Protein AF-A0A5E9GXI5-F1 (afdb_monomer_lite)

Radius of gyration: 11.88 Å; chains: 1; bounding box: 35×22×27 Å

Structure (mmCIF, N/CA/C/O backbone):
data_AF-A0A5E9GXI5-F1
#
_entry.id   AF-A0A5E9GXI5-F1
#
loop_
_atom_site.group_PDB
_atom_site.id
_atom_site.type_symbol
_atom_site.label_atom_id
_atom_site.label_alt_id
_atom_site.label_comp_id
_atom_site.label_asym_id
_atom_site.label_entity_id
_atom_site.label_seq_id
_atom_site.pdbx_PDB_ins_code
_atom_site.Cartn_x
_atom_site.Cartn_y
_atom_site.Cartn_z
_atom_site.occupancy
_atom_site.B_iso_or_equiv
_atom_site.auth_seq_id
_atom_site.auth_comp_id
_atom_site.auth_asym_id
_atom_site.auth_atom_id
_atom_site.pdbx_PDB_model_num
ATOM 1 N N . MET A 1 1 ? 9.040 4.645 -18.639 1.00 41.09 1 MET A N 1
ATOM 2 C CA . MET A 1 1 ? 8.493 3.432 -18.005 1.00 41.09 1 MET A CA 1
ATOM 3 C C . MET A 1 1 ? 7.282 3.876 -17.216 1.00 41.09 1 MET A C 1
ATOM 5 O O . MET A 1 1 ? 7.374 4.900 -16.552 1.00 41.09 1 MET A O 1
ATOM 9 N N . ASN A 1 2 ? 6.137 3.223 -17.423 1.00 55.72 2 ASN A N 1
ATOM 10 C CA . ASN A 1 2 ? 4.897 3.544 -16.715 1.00 55.72 2 ASN A CA 1
ATOM 11 C C . ASN A 1 2 ? 4.900 2.761 -15.402 1.00 55.72 2 ASN A C 1
ATOM 13 O O . ASN A 1 2 ? 4.323 1.684 -15.313 1.00 55.72 2 ASN A O 1
ATOM 17 N N . ASN A 1 3 ? 5.612 3.304 -14.424 1.00 67.50 3 ASN A N 1
ATOM 18 C CA . ASN A 1 3 ? 5.761 2.747 -13.082 1.00 67.50 3 ASN A CA 1
ATOM 19 C C . ASN A 1 3 ? 4.393 2.454 -12.431 1.00 67.50 3 ASN A C 1
ATOM 21 O O . ASN A 1 3 ? 4.193 1.409 -11.821 1.00 67.50 3 ASN A O 1
ATOM 25 N N . ASP A 1 4 ? 3.403 3.307 -12.705 1.00 73.12 4 ASP A N 1
ATOM 26 C CA . ASP A 1 4 ? 2.008 3.141 -12.286 1.00 73.12 4 ASP A CA 1
ATOM 27 C C . ASP A 1 4 ? 1.397 1.798 -12.723 1.00 73.12 4 ASP A C 1
ATOM 29 O O . ASP A 1 4 ? 0.649 1.190 -11.966 1.00 73.12 4 ASP A O 1
ATOM 33 N N . ALA A 1 5 ? 1.722 1.304 -13.923 1.00 79.25 5 ALA A N 1
ATOM 34 C CA . ALA A 1 5 ? 1.166 0.046 -14.422 1.00 79.25 5 ALA A CA 1
ATOM 35 C C . ALA A 1 5 ? 1.770 -1.177 -13.716 1.00 79.25 5 ALA A C 1
ATOM 37 O O . ALA A 1 5 ? 1.066 -2.157 -13.489 1.00 79.25 5 ALA A O 1
ATOM 38 N N . GLU A 1 6 ? 3.055 -1.121 -13.357 1.00 81.94 6 GLU A N 1
ATOM 39 C CA . GLU A 1 6 ? 3.716 -2.194 -12.605 1.00 81.94 6 GLU A CA 1
ATOM 40 C C . GLU A 1 6 ? 3.219 -2.239 -11.156 1.00 81.94 6 GLU A C 1
ATOM 42 O O . GLU A 1 6 ? 2.948 -3.323 -10.641 1.00 81.94 6 GLU A O 1
ATOM 47 N N . LEU A 1 7 ? 3.010 -1.077 -10.526 1.00 83.69 7 LEU A N 1
ATOM 48 C CA . LEU A 1 7 ? 2.418 -0.987 -9.189 1.00 83.69 7 LEU A CA 1
ATOM 49 C C . LEU A 1 7 ? 0.979 -1.518 -9.170 1.00 83.69 7 LEU A C 1
ATOM 51 O O . LEU A 1 7 ? 0.654 -2.339 -8.322 1.00 83.69 7 LEU A O 1
ATOM 55 N N . ILE A 1 8 ? 0.135 -1.138 -10.134 1.00 84.69 8 ILE A N 1
ATOM 56 C CA . ILE A 1 8 ? -1.241 -1.661 -10.230 1.00 84.69 8 ILE A CA 1
ATOM 57 C C . ILE A 1 8 ? -1.246 -3.179 -10.473 1.00 84.69 8 ILE A C 1
ATOM 59 O O . ILE A 1 8 ? -2.016 -3.907 -9.845 1.00 84.69 8 ILE A O 1
ATOM 63 N N . ALA A 1 9 ? -0.369 -3.679 -11.352 1.00 85.19 9 ALA A N 1
ATOM 64 C CA . ALA A 1 9 ? -0.250 -5.114 -11.608 1.00 85.19 9 ALA A CA 1
ATOM 65 C C . ALA A 1 9 ? 0.212 -5.886 -10.363 1.00 85.19 9 ALA A C 1
ATOM 67 O O . ALA A 1 9 ? -0.286 -6.978 -10.102 1.00 85.19 9 ALA A O 1
ATOM 68 N N . THR A 1 10 ? 1.132 -5.307 -9.589 1.00 86.62 10 THR A N 1
ATOM 69 C CA . THR A 1 10 ? 1.598 -5.878 -8.320 1.00 86.62 10 THR A CA 1
ATOM 70 C C . THR A 1 10 ? 0.466 -5.904 -7.297 1.00 86.62 10 THR A C 1
ATOM 72 O O . THR A 1 10 ? 0.248 -6.931 -6.665 1.00 86.62 10 THR A O 1
ATOM 75 N N . LEU A 1 11 ? -0.322 -4.827 -7.202 1.00 86.94 11 LEU A N 1
ATOM 76 C CA . LEU A 1 11 ? -1.447 -4.717 -6.271 1.00 86.94 11 LEU A CA 1
ATOM 77 C C . LEU A 1 11 ? -2.499 -5.791 -6.557 1.00 86.94 11 LEU A C 1
ATOM 79 O O . LEU A 1 11 ? -2.961 -6.470 -5.649 1.00 86.94 11 LEU A O 1
ATOM 83 N N . S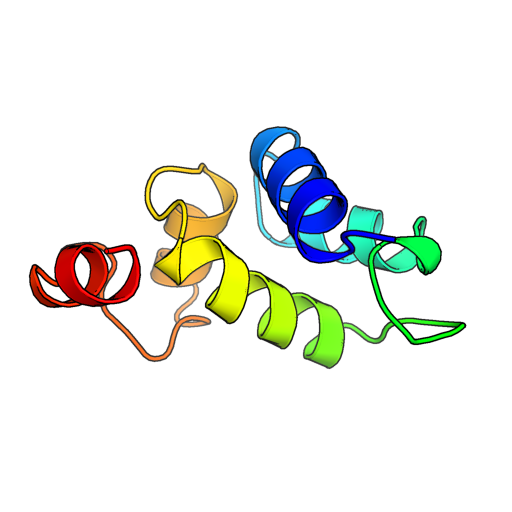ER A 1 12 ? -2.810 -5.993 -7.839 1.00 86.56 12 SER A N 1
ATOM 84 C CA . SER A 1 12 ? -3.762 -7.011 -8.302 1.00 86.56 12 SER A CA 1
ATOM 85 C C . SER A 1 12 ? -3.300 -8.451 -8.045 1.00 86.56 12 SER A C 1
ATOM 87 O O . SER A 1 12 ? -4.108 -9.374 -8.128 1.00 86.56 12 SER A O 1
ATOM 89 N N . ALA A 1 13 ? -2.003 -8.665 -7.806 1.00 89.44 13 ALA A N 1
ATOM 90 C CA . ALA A 1 13 ? -1.408 -9.980 -7.582 1.00 89.44 13 ALA A CA 1
ATOM 91 C C . ALA A 1 13 ? -1.206 -10.314 -6.093 1.00 89.44 13 ALA A C 1
ATOM 93 O O . ALA A 1 13 ? -0.799 -11.434 -5.781 1.00 89.44 13 ALA A O 1
ATOM 94 N N . CYS A 1 14 ? -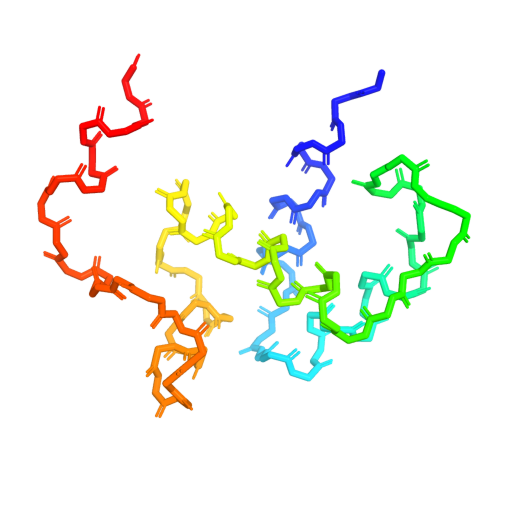1.454 -9.361 -5.193 1.00 92.50 14 CYS A N 1
ATOM 95 C CA . CYS A 1 14 ? -1.288 -9.524 -3.754 1.00 92.50 14 CYS A CA 1
ATOM 96 C C . CYS A 1 14 ? -2.644 -9.713 -3.058 1.00 92.50 14 CYS A C 1
ATOM 98 O O . CYS A 1 14 ? -3.650 -9.130 -3.459 1.00 92.50 14 CYS A O 1
ATOM 100 N N . ASP A 1 15 ? -2.647 -10.513 -1.990 1.00 94.25 15 ASP A N 1
ATOM 101 C CA . ASP A 1 15 ? -3.853 -10.824 -1.210 1.00 94.25 15 ASP A CA 1
ATOM 102 C C . ASP A 1 15 ? -3.999 -9.941 0.046 1.00 94.25 15 ASP A C 1
ATOM 104 O O . ASP A 1 15 ? -5.094 -9.834 0.592 1.00 94.25 15 ASP A O 1
ATOM 108 N N . ASP A 1 16 ? -2.911 -9.311 0.505 1.00 94.69 16 ASP A N 1
ATOM 109 C CA . ASP A 1 16 ? -2.852 -8.511 1.733 1.00 94.69 16 ASP A CA 1
ATOM 110 C C . ASP A 1 16 ? -1.723 -7.455 1.699 1.00 94.69 16 ASP A C 1
ATOM 112 O O . ASP A 1 16 ? -0.902 -7.397 0.770 1.00 94.69 16 ASP A O 1
ATOM 116 N N . VAL A 1 17 ? -1.684 -6.595 2.724 1.00 94.31 17 VAL A N 1
ATOM 117 C CA . VAL A 1 17 ? -0.681 -5.525 2.856 1.00 94.31 17 VAL A CA 1
ATOM 118 C C . VAL A 1 17 ? 0.739 -6.073 3.023 1.00 94.31 17 VAL A C 1
ATOM 120 O O . VAL A 1 17 ? 1.691 -5.477 2.512 1.00 94.31 17 VAL A O 1
ATOM 123 N N . GLU A 1 18 ? 0.921 -7.198 3.717 1.00 94.62 18 GLU A N 1
ATOM 124 C CA . GLU A 1 18 ? 2.253 -7.775 3.940 1.00 94.62 18 GLU A CA 1
ATOM 125 C C . GLU A 1 18 ? 2.875 -8.255 2.620 1.00 94.62 18 GLU A C 1
ATOM 127 O O . GLU A 1 18 ? 4.026 -7.918 2.314 1.00 94.62 18 GLU A O 1
ATOM 132 N N . GLY A 1 19 ? 2.096 -8.971 1.807 1.00 93.31 19 GLY A N 1
ATOM 133 C CA . GLY A 1 19 ? 2.474 -9.424 0.475 1.00 93.31 19 GLY A CA 1
ATOM 134 C C . GLY A 1 19 ? 2.779 -8.261 -0.464 1.00 93.31 19 GLY A C 1
ATOM 135 O O . GLY A 1 19 ? 3.793 -8.293 -1.164 1.00 93.31 19 GLY A O 1
ATOM 136 N N . TRP A 1 20 ? 1.973 -7.198 -0.415 1.00 92.94 20 TRP A N 1
ATOM 137 C CA . TRP A 1 20 ? 2.230 -5.966 -1.162 1.00 92.94 20 TRP A CA 1
ATOM 138 C C . TRP A 1 20 ? 3.572 -5.324 -0.787 1.00 92.94 20 TRP A C 1
ATOM 140 O O . TRP A 1 20 ? 4.410 -5.064 -1.654 1.00 92.94 20 TRP A O 1
ATOM 150 N N . VAL A 1 21 ? 3.819 -5.102 0.508 1.00 92.69 21 VAL A N 1
ATOM 151 C CA . VAL A 1 21 ? 5.062 -4.479 0.988 1.00 92.69 21 VAL A CA 1
ATOM 152 C C . VAL A 1 21 ? 6.279 -5.321 0.603 1.00 92.69 21 VAL A C 1
ATOM 154 O O . VAL A 1 21 ? 7.310 -4.767 0.214 1.00 92.69 21 VAL A O 1
ATOM 157 N N . ALA A 1 22 ? 6.181 -6.649 0.701 1.00 92.50 22 ALA A N 1
ATOM 158 C CA . ALA A 1 22 ? 7.246 -7.551 0.280 1.00 92.50 22 ALA A CA 1
ATOM 159 C C . ALA A 1 22 ? 7.511 -7.454 -1.232 1.00 92.50 22 ALA A C 1
ATOM 161 O O . ALA A 1 22 ? 8.667 -7.325 -1.635 1.00 92.50 22 ALA A O 1
ATOM 162 N N . ALA A 1 23 ? 6.460 -7.446 -2.056 1.00 89.94 23 ALA A N 1
ATOM 163 C CA . ALA A 1 23 ? 6.576 -7.369 -3.509 1.00 89.94 23 ALA A CA 1
ATOM 164 C C . ALA A 1 23 ? 7.186 -6.040 -3.983 1.00 89.94 23 ALA A C 1
ATOM 166 O O . ALA A 1 23 ? 8.096 -6.044 -4.811 1.00 89.94 23 ALA A O 1
ATOM 167 N N . VAL A 1 24 ? 6.765 -4.904 -3.416 1.00 88.75 24 VAL A N 1
ATOM 168 C CA . VAL A 1 24 ? 7.338 -3.584 -3.748 1.00 88.75 24 VAL A CA 1
ATOM 169 C C . VAL A 1 24 ? 8.830 -3.527 -3.408 1.00 88.75 24 VAL A C 1
ATOM 171 O O . VAL A 1 24 ? 9.623 -2.967 -4.163 1.00 88.75 24 VAL A O 1
ATOM 174 N N . LYS A 1 25 ? 9.241 -4.139 -2.293 1.00 87.50 25 LYS A N 1
ATOM 175 C CA . LYS A 1 25 ? 10.652 -4.199 -1.888 1.00 87.50 25 LYS A CA 1
ATOM 176 C C . LYS A 1 25 ? 11.499 -5.108 -2.775 1.00 87.50 25 LYS A C 1
ATOM 178 O O . LYS A 1 25 ? 12.659 -4.782 -3.012 1.00 87.50 25 LYS A O 1
ATOM 183 N N . ASP A 1 26 ? 10.940 -6.222 -3.246 1.00 85.81 26 ASP A N 1
ATOM 184 C CA . ASP A 1 26 ? 11.624 -7.152 -4.158 1.00 85.81 26 ASP A CA 1
ATOM 185 C C . ASP A 1 26 ? 11.721 -6.589 -5.589 1.00 85.81 26 ASP A C 1
ATOM 187 O O . ASP A 1 26 ? 12.657 -6.890 -6.334 1.00 85.81 26 ASP A O 1
ATOM 191 N N . HIS A 1 27 ? 10.798 -5.692 -5.952 1.00 76.75 27 HIS A N 1
ATOM 192 C CA . HIS A 1 27 ? 10.715 -5.063 -7.267 1.00 76.75 27 HIS A CA 1
ATOM 193 C C . HIS A 1 27 ? 10.871 -3.530 -7.212 1.00 76.75 27 HIS A C 1
ATOM 195 O O . HIS A 1 27 ? 9.953 -2.798 -7.594 1.00 76.75 27 HIS A O 1
ATOM 201 N N . PRO A 1 28 ? 12.059 -2.996 -6.856 1.00 64.00 28 PRO A N 1
ATOM 202 C CA . PRO A 1 28 ? 12.291 -1.550 -6.793 1.00 64.00 28 PRO A CA 1
ATOM 203 C C . PRO A 1 28 ? 12.145 -0.829 -8.147 1.00 64.00 28 PRO A C 1
ATOM 205 O O . PRO A 1 28 ? 11.978 0.385 -8.206 1.00 64.00 28 PRO A O 1
ATOM 208 N N . GLY A 1 29 ? 12.143 -1.575 -9.257 1.00 64.25 29 GLY A N 1
ATOM 209 C CA . GLY A 1 29 ? 11.876 -1.043 -10.596 1.00 64.25 29 GLY A CA 1
ATOM 210 C C . GLY A 1 29 ? 10.444 -0.542 -10.818 1.00 64.25 29 GLY A C 1
ATOM 211 O O . GLY A 1 29 ? 10.247 0.257 -11.731 1.00 64.25 29 GLY A O 1
ATOM 212 N N . ALA A 1 30 ? 9.490 -0.926 -9.959 1.00 64.88 30 ALA A N 1
ATOM 213 C CA . ALA A 1 30 ? 8.096 -0.483 -10.031 1.00 64.88 30 ALA A CA 1
ATOM 214 C C . ALA A 1 30 ? 7.920 1.024 -9.740 1.00 64.88 30 ALA A C 1
ATOM 216 O O . ALA A 1 30 ? 6.818 1.556 -9.847 1.00 64.88 30 ALA A O 1
ATOM 217 N N . GLY A 1 31 ? 8.999 1.753 -9.429 1.00 62.00 31 GLY A N 1
ATOM 218 C CA . GLY A 1 31 ? 8.996 3.211 -9.368 1.00 62.00 31 GLY A CA 1
ATOM 219 C C . GLY A 1 31 ? 10.355 3.856 -9.683 1.00 62.00 31 GLY A C 1
ATOM 220 O O . GLY A 1 31 ? 11.027 3.490 -10.644 1.00 62.00 31 GLY A O 1
ATOM 221 N N . SER A 1 32 ? 10.708 4.935 -8.978 1.00 65.31 32 SER A N 1
ATOM 222 C CA . SER A 1 32 ? 11.913 5.745 -9.230 1.00 65.31 32 SER A CA 1
ATOM 223 C C . SER A 1 32 ? 13.070 5.505 -8.253 1.00 65.31 32 SER A C 1
ATOM 225 O O . SER A 1 32 ? 14.119 6.139 -8.408 1.00 65.31 32 SER A O 1
ATOM 227 N N . LEU A 1 33 ? 12.898 4.642 -7.246 1.00 61.91 33 LEU A N 1
ATOM 228 C CA . LEU A 1 33 ? 13.914 4.393 -6.220 1.00 61.91 33 LEU A CA 1
ATOM 229 C C . LEU A 1 33 ? 14.665 3.085 -6.479 1.00 61.91 33 LEU A C 1
ATOM 231 O O . LEU A 1 33 ? 14.174 2.175 -7.131 1.00 61.91 33 LEU A O 1
ATOM 235 N N . ILE A 1 34 ? 15.892 3.010 -5.964 1.00 71.31 34 ILE A N 1
ATOM 236 C CA . ILE A 1 34 ? 16.732 1.802 -6.039 1.00 71.31 34 ILE A CA 1
ATOM 237 C C . ILE A 1 34 ? 16.324 0.789 -4.958 1.00 71.31 34 ILE A C 1
ATOM 239 O O . ILE A 1 34 ? 16.496 -0.410 -5.144 1.00 71.31 34 ILE A O 1
ATOM 243 N N . GLU A 1 35 ? 15.763 1.275 -3.852 1.00 79.88 35 GLU A N 1
ATOM 244 C CA . GLU A 1 35 ? 15.238 0.484 -2.742 1.00 79.88 35 GLU A CA 1
ATOM 245 C C . GLU A 1 35 ? 13.979 1.168 -2.207 1.00 79.88 35 GLU A C 1
ATOM 247 O O . GLU A 1 35 ? 13.906 2.400 -2.190 1.00 79.88 35 GLU A O 1
ATOM 252 N N . TYR A 1 36 ? 13.019 0.369 -1.746 1.00 83.00 36 TYR A N 1
ATOM 253 C CA . TYR A 1 36 ? 11.796 0.856 -1.119 1.00 83.00 36 TYR A CA 1
ATOM 254 C C . TYR A 1 36 ? 11.739 0.504 0.359 1.00 83.00 36 TYR A C 1
ATOM 256 O O . TYR A 1 36 ? 12.087 -0.597 0.788 1.00 83.00 36 TYR A O 1
ATOM 264 N N . THR A 1 37 ? 11.265 1.452 1.156 1.00 89.56 37 THR A N 1
ATOM 265 C CA . THR A 1 37 ? 10.927 1.226 2.558 1.00 89.56 37 THR A CA 1
ATOM 266 C C . THR A 1 37 ? 9.485 0.730 2.694 1.00 89.56 37 THR A C 1
ATOM 268 O O . THR A 1 37 ? 8.723 0.679 1.730 1.00 89.56 37 THR A O 1
ATOM 271 N N . THR A 1 38 ? 9.092 0.334 3.908 1.00 91.19 38 THR A N 1
ATOM 272 C CA . THR A 1 38 ? 7.677 0.043 4.195 1.00 91.19 38 THR A CA 1
ATOM 273 C C . THR A 1 38 ? 6.806 1.283 3.989 1.00 91.19 38 THR A C 1
ATOM 275 O O . THR A 1 38 ? 5.714 1.170 3.443 1.00 91.19 38 THR A O 1
ATOM 278 N N . ASP A 1 39 ? 7.301 2.461 4.374 1.00 89.75 39 ASP A N 1
ATOM 279 C CA . ASP A 1 39 ? 6.550 3.712 4.248 1.00 89.75 39 ASP A CA 1
ATOM 280 C C . ASP A 1 39 ? 6.331 4.082 2.777 1.00 89.75 39 ASP A C 1
ATOM 282 O O . ASP A 1 39 ? 5.235 4.499 2.407 1.00 89.75 39 ASP A O 1
ATOM 286 N N . ASP A 1 40 ? 7.328 3.848 1.917 1.00 88.56 40 ASP A N 1
ATOM 287 C CA . ASP A 1 40 ? 7.168 4.032 0.470 1.00 88.56 40 ASP A CA 1
ATOM 288 C C . ASP A 1 40 ? 6.112 3.076 -0.098 1.00 88.56 40 ASP A C 1
ATOM 290 O O . ASP A 1 40 ? 5.258 3.487 -0.883 1.00 88.56 40 ASP A O 1
ATOM 294 N N . ALA A 1 41 ? 6.127 1.807 0.324 1.00 90.31 41 ALA A N 1
ATOM 295 C CA . ALA A 1 41 ? 5.126 0.834 -0.099 1.00 90.31 41 ALA A CA 1
ATOM 296 C C . ALA A 1 41 ? 3.712 1.244 0.344 1.00 90.31 41 ALA A C 1
ATOM 298 O O . ALA A 1 41 ? 2.782 1.145 -0.453 1.00 90.31 41 ALA A O 1
ATOM 299 N N . HIS A 1 42 ? 3.538 1.762 1.563 1.00 91.31 42 HIS A N 1
ATOM 300 C CA . HIS A 1 42 ? 2.250 2.301 2.011 1.00 91.31 42 HIS A CA 1
ATOM 301 C C . HIS A 1 42 ? 1.829 3.546 1.221 1.00 91.31 42 HIS A C 1
ATOM 303 O O . HIS A 1 42 ? 0.658 3.687 0.872 1.00 91.31 42 HIS A O 1
ATOM 309 N N . TYR A 1 43 ? 2.771 4.430 0.889 1.00 88.31 43 TYR A N 1
ATOM 310 C CA . TYR A 1 43 ? 2.489 5.593 0.053 1.00 88.31 43 TYR A CA 1
ATOM 311 C C . TYR A 1 43 ? 1.983 5.183 -1.338 1.00 88.31 43 TYR A C 1
ATOM 313 O O . TYR A 1 43 ? 0.950 5.681 -1.791 1.00 88.31 43 TYR A O 1
ATOM 321 N N . PHE A 1 44 ? 2.661 4.242 -2.003 1.00 88.31 44 PHE A N 1
ATOM 322 C CA . PHE A 1 44 ? 2.198 3.735 -3.297 1.00 88.31 44 PHE A CA 1
ATOM 323 C C . PHE A 1 44 ? 0.872 3.006 -3.185 1.00 88.31 44 PHE A C 1
ATOM 325 O O . PHE A 1 44 ? 0.038 3.198 -4.060 1.00 88.31 44 PHE A O 1
ATOM 332 N N . MET A 1 45 ? 0.659 2.250 -2.106 1.00 91.12 45 MET A N 1
ATOM 333 C CA . MET A 1 45 ? -0.609 1.578 -1.837 1.00 91.12 45 MET A CA 1
ATOM 334 C C . MET A 1 45 ? -1.767 2.571 -1.851 1.00 91.12 45 MET A C 1
ATOM 336 O O . MET A 1 45 ? -2.730 2.350 -2.574 1.00 91.12 45 MET A O 1
ATOM 340 N N . GLY A 1 46 ? -1.647 3.696 -1.137 1.00 88.56 46 GLY A N 1
ATOM 341 C CA . GLY A 1 46 ? -2.661 4.752 -1.151 1.00 88.56 46 GLY A CA 1
ATOM 342 C C . GLY A 1 46 ? -2.936 5.269 -2.566 1.00 88.56 46 GLY A C 1
ATOM 343 O O . GLY A 1 46 ? -4.087 5.322 -2.990 1.00 88.56 46 GLY A O 1
ATOM 344 N N . LEU A 1 47 ? -1.883 5.562 -3.337 1.00 87.12 47 LEU A N 1
ATOM 345 C CA . LEU A 1 47 ? -2.011 6.019 -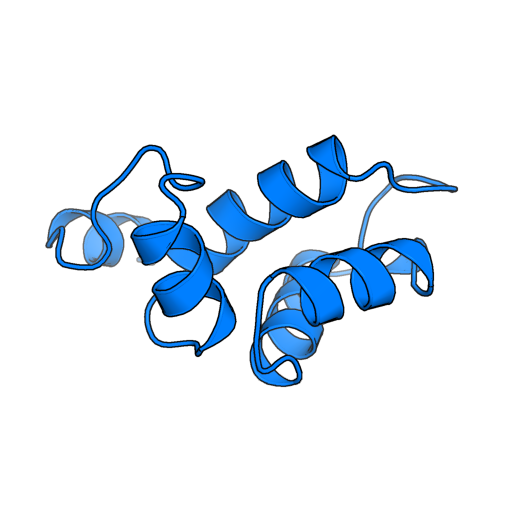4.728 1.00 87.12 47 LEU A CA 1
ATOM 346 C C . LEU A 1 47 ? -2.630 4.981 -5.671 1.00 87.12 47 LEU A C 1
ATOM 348 O O . LEU A 1 47 ? -3.304 5.349 -6.631 1.00 87.12 47 LEU A O 1
ATOM 352 N N . THR A 1 48 ? -2.364 3.696 -5.464 1.00 87.62 48 THR A N 1
ATOM 353 C CA . THR A 1 48 ? -2.952 2.641 -6.289 1.00 87.62 48 THR A CA 1
ATOM 354 C C . THR A 1 48 ? -4.365 2.288 -5.844 1.00 87.62 48 THR A C 1
ATOM 356 O O . THR A 1 48 ? -5.197 2.018 -6.701 1.00 87.62 48 THR A O 1
ATOM 359 N N . CYS A 1 49 ? -4.680 2.378 -4.552 1.00 90.31 49 CYS A N 1
ATOM 360 C CA . CYS A 1 49 ? -6.020 2.133 -4.021 1.00 90.31 49 CYS A CA 1
ATOM 361 C C . CYS A 1 49 ? -7.019 3.232 -4.384 1.00 90.31 49 CYS A C 1
ATOM 363 O O . CYS A 1 49 ? -8.207 2.951 -4.477 1.00 90.31 49 CYS A O 1
ATOM 365 N N . THR A 1 50 ? -6.577 4.465 -4.658 1.00 87.75 50 THR A N 1
ATOM 366 C CA . THR A 1 50 ? -7.477 5.460 -5.268 1.00 87.75 50 THR A CA 1
ATOM 367 C C . THR A 1 50 ? -7.859 5.083 -6.699 1.00 87.75 50 THR A C 1
ATOM 369 O O . THR A 1 50 ? -8.944 5.442 -7.145 1.00 87.75 50 THR A O 1
ATOM 372 N N . ARG A 1 51 ? -6.998 4.341 -7.410 1.00 84.31 51 ARG A N 1
ATOM 373 C CA . ARG A 1 51 ? -7.196 3.925 -8.807 1.00 84.31 51 ARG A CA 1
ATOM 374 C C . ARG A 1 51 ? -7.935 2.601 -8.958 1.00 84.31 51 ARG A C 1
ATOM 376 O O . ARG A 1 51 ? -8.744 2.468 -9.870 1.00 84.31 51 ARG A O 1
ATOM 383 N N . ASP A 1 52 ? -7.656 1.643 -8.081 1.00 84.75 52 ASP A N 1
ATOM 384 C CA . ASP A 1 52 ? -8.310 0.335 -8.038 1.00 84.75 52 ASP A CA 1
ATOM 385 C C . ASP A 1 52 ? -8.659 -0.048 -6.583 1.00 84.75 52 ASP A C 1
ATOM 387 O O . ASP A 1 52 ? -7.937 -0.814 -5.936 1.00 84.75 52 ASP A O 1
ATOM 391 N N . PRO A 1 53 ? -9.744 0.526 -6.025 1.00 86.88 53 PRO A N 1
ATOM 392 C CA . PRO A 1 53 ? -10.090 0.388 -4.606 1.00 86.88 53 PRO A CA 1
ATOM 393 C C . PRO A 1 53 ? -10.598 -1.005 -4.215 1.00 86.88 53 PRO A C 1
ATOM 395 O O . PRO A 1 53 ? -10.720 -1.290 -3.028 1.00 86.88 53 PRO A O 1
ATOM 398 N N . HIS A 1 54 ? -10.907 -1.873 -5.182 1.00 85.38 54 HIS A N 1
ATOM 399 C CA . HIS A 1 54 ? -11.570 -3.163 -4.948 1.00 85.38 54 HIS A CA 1
ATOM 400 C C . HIS A 1 54 ? -10.602 -4.349 -4.857 1.00 85.38 54 HIS A C 1
ATOM 402 O O . HIS A 1 54 ? -11.020 -5.505 -4.950 1.00 85.38 54 HIS A O 1
ATOM 408 N N . THR A 1 55 ? -9.302 -4.087 -4.717 1.00 90.69 55 THR A N 1
ATOM 409 C CA . THR A 1 55 ? -8.321 -5.157 -4.525 1.00 90.69 55 THR A CA 1
ATOM 410 C C . THR A 1 55 ? -8.289 -5.625 -3.065 1.00 90.69 55 THR A C 1
ATOM 412 O O . THR A 1 55 ? -8.503 -4.811 -2.160 1.00 90.69 55 THR A O 1
ATOM 415 N N . PRO A 1 56 ? -7.959 -6.906 -2.802 1.00 93.94 56 PRO A N 1
ATOM 416 C CA . PRO A 1 56 ? -7.828 -7.427 -1.438 1.00 93.94 56 PRO A CA 1
ATOM 417 C C . PRO A 1 56 ? -6.857 -6.617 -0.568 1.00 93.94 56 PRO A C 1
ATOM 419 O O . PRO A 1 56 ? -7.135 -6.363 0.600 1.00 93.94 56 PRO A O 1
ATOM 422 N N . VAL A 1 57 ? -5.758 -6.130 -1.159 1.00 94.31 57 VAL A N 1
ATOM 423 C CA . VAL A 1 57 ? -4.780 -5.267 -0.478 1.00 94.31 57 VAL A CA 1
ATOM 424 C C . VAL A 1 57 ? -5.420 -3.976 0.027 1.00 94.31 57 VAL A C 1
ATOM 426 O O . VAL A 1 57 ? -5.145 -3.559 1.148 1.00 94.31 57 VAL A O 1
ATOM 429 N N . CYS A 1 58 ? -6.269 -3.331 -0.779 1.00 93.81 58 CYS A N 1
ATOM 430 C CA . CYS A 1 58 ? -6.921 -2.083 -0.386 1.00 93.81 58 CYS A CA 1
ATOM 431 C C . CYS A 1 58 ? -7.927 -2.305 0.742 1.00 93.81 58 CYS A C 1
ATOM 433 O O . CYS A 1 58 ? -7.956 -1.521 1.691 1.00 93.81 58 CYS A O 1
ATOM 435 N N . GLU A 1 59 ? -8.706 -3.386 0.678 1.00 93.31 59 GLU A N 1
ATOM 436 C CA . GLU A 1 59 ? -9.639 -3.768 1.743 1.00 93.31 59 GLU A CA 1
ATOM 437 C C . GLU A 1 59 ? -8.904 -4.075 3.059 1.00 93.31 59 GLU A C 1
ATOM 439 O O . GLU A 1 59 ? -9.298 -3.585 4.122 1.00 93.31 59 GLU A O 1
ATOM 444 N N . ASP A 1 60 ? -7.798 -4.822 2.993 1.00 95.12 60 ASP A N 1
ATOM 445 C CA . ASP A 1 60 ? -6.946 -5.116 4.149 1.00 95.12 60 ASP A CA 1
ATOM 446 C C . ASP A 1 60 ? -6.333 -3.829 4.727 1.00 95.12 60 ASP A C 1
ATOM 448 O O . ASP A 1 60 ? -6.464 -3.552 5.923 1.00 95.12 60 ASP A O 1
ATOM 452 N N . ALA A 1 61 ? -5.778 -2.966 3.870 1.00 93.88 61 ALA A N 1
ATOM 453 C CA . ALA A 1 61 ? -5.219 -1.672 4.254 1.00 93.88 61 ALA A CA 1
ATOM 454 C C . ALA A 1 61 ? -6.246 -0.758 4.935 1.00 93.88 61 ALA A C 1
ATOM 456 O O . ALA A 1 61 ? -5.926 -0.110 5.937 1.00 93.88 61 ALA A O 1
ATOM 457 N N . ALA A 1 62 ? -7.480 -0.723 4.427 1.00 93.31 62 ALA A N 1
ATOM 458 C CA . ALA A 1 62 ? -8.579 0.011 5.045 1.00 93.31 62 ALA A CA 1
ATOM 459 C C . ALA A 1 62 ? -8.905 -0.548 6.438 1.00 93.31 62 ALA A C 1
ATOM 461 O O . ALA A 1 62 ? -9.041 0.215 7.396 1.00 93.31 62 ALA A O 1
ATOM 462 N N . SER A 1 63 ? -8.961 -1.877 6.581 1.00 93.75 63 SER A N 1
ATOM 463 C CA . SER A 1 63 ? -9.229 -2.537 7.867 1.00 93.75 63 SER A CA 1
ATOM 464 C C . SER A 1 63 ? -8.145 -2.266 8.922 1.00 93.75 63 SER A C 1
ATOM 466 O O . SER A 1 63 ? -8.439 -2.189 10.119 1.00 93.75 63 SER A O 1
ATOM 468 N N . LEU A 1 64 ? -6.905 -2.058 8.470 1.00 93.00 64 LEU A N 1
ATOM 469 C CA . LEU A 1 64 ? -5.744 -1.723 9.294 1.00 93.00 64 LEU A CA 1
ATOM 470 C C . LEU A 1 64 ? -5.608 -0.214 9.568 1.00 93.00 64 LEU A C 1
ATOM 472 O O . LEU A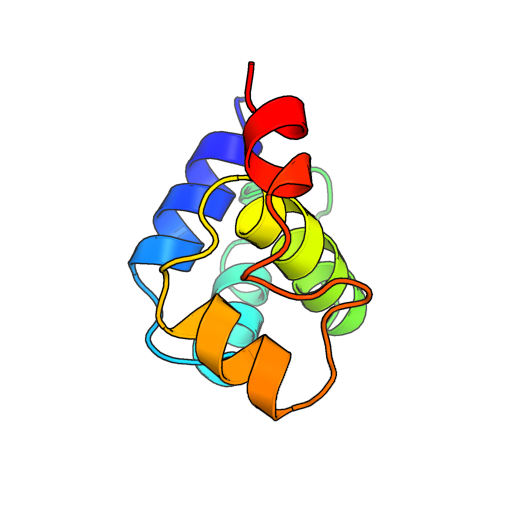 1 64 ? -4.744 0.183 10.353 1.00 93.00 64 LEU A O 1
ATOM 476 N N . GLY A 1 65 ? -6.444 0.633 8.956 1.00 92.50 65 GLY A N 1
ATOM 477 C CA . GLY A 1 65 ? -6.380 2.091 9.097 1.00 92.50 65 GLY A CA 1
ATOM 478 C C . GLY A 1 65 ? -5.162 2.724 8.417 1.00 92.50 65 GLY A C 1
ATOM 479 O O . GLY A 1 65 ? -4.658 3.741 8.891 1.00 92.50 65 GLY A O 1
ATOM 480 N N . LEU A 1 66 ? -4.660 2.105 7.343 1.00 91.94 66 LEU A N 1
ATOM 481 C CA . LEU A 1 66 ? -3.496 2.575 6.582 1.00 91.94 66 LEU A CA 1
ATOM 482 C C . LEU A 1 66 ? -3.859 3.538 5.443 1.00 91.94 66 LEU A C 1
ATOM 484 O O . LEU A 1 66 ? -2.964 4.153 4.867 1.00 91.94 66 LEU A O 1
ATOM 488 N N . LEU A 1 67 ? -5.148 3.673 5.122 1.00 89.94 67 LEU A N 1
ATOM 489 C CA . LEU A 1 67 ? -5.651 4.622 4.130 1.00 89.94 67 LEU A CA 1
ATOM 490 C C . LEU A 1 67 ? -6.145 5.897 4.821 1.00 89.94 67 LEU A C 1
ATOM 492 O O . LEU A 1 67 ? -6.775 5.843 5.877 1.00 89.94 67 LEU A O 1
ATOM 496 N N . ASP A 1 68 ? -5.875 7.050 4.213 1.00 87.38 68 ASP A N 1
ATOM 497 C CA . ASP A 1 68 ? -6.366 8.361 4.652 1.00 87.38 68 ASP A CA 1
ATOM 498 C C . ASP A 1 68 ? -7.743 8.718 4.056 1.00 87.38 68 ASP A C 1
ATOM 500 O O . ASP A 1 68 ? -8.246 9.827 4.259 1.00 87.38 68 ASP A O 1
ATOM 504 N N . PHE A 1 69 ? -8.365 7.768 3.354 1.00 86.50 69 PHE A N 1
ATOM 505 C CA . PHE A 1 69 ? -9.677 7.870 2.726 1.00 86.50 69 PHE A CA 1
ATOM 506 C C . PHE A 1 69 ? -10.500 6.589 2.917 1.00 86.50 69 PHE A C 1
ATOM 508 O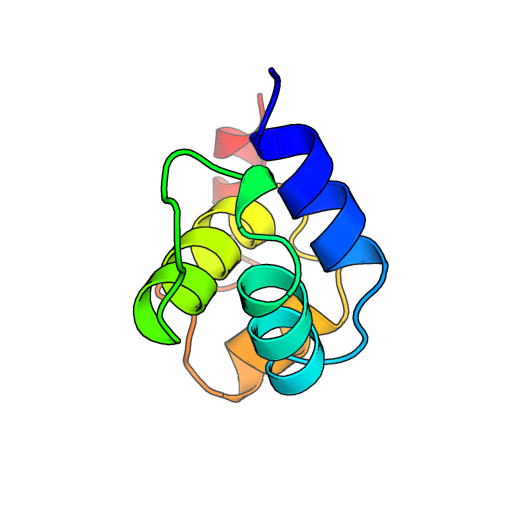 O . PHE A 1 69 ? -9.956 5.509 3.150 1.00 86.50 69 PHE A O 1
ATOM 515 N N . ASP A 1 70 ? -11.818 6.716 2.765 1.00 86.62 70 ASP A N 1
ATOM 516 C CA . ASP A 1 70 ? -12.743 5.582 2.752 1.00 86.62 70 ASP A CA 1
ATOM 517 C C . ASP A 1 70 ? -12.847 5.006 1.331 1.00 86.62 70 ASP A C 1
ATOM 519 O O . ASP A 1 70 ? -13.074 5.755 0.381 1.00 86.62 70 ASP A O 1
ATOM 523 N N . LEU A 1 71 ? -12.734 3.682 1.173 1.00 86.50 71 LEU A N 1
ATOM 524 C CA . LEU A 1 71 ? -12.834 3.012 -0.140 1.00 86.50 71 LEU A CA 1
ATOM 525 C C . LEU A 1 71 ? -14.197 3.211 -0.824 1.00 86.50 71 LEU A C 1
ATOM 527 O O . LEU A 1 71 ? -14.283 3.200 -2.049 1.00 86.50 71 LEU A O 1
ATOM 531 N N . ASP A 1 72 ? -15.250 3.417 -0.031 1.00 83.56 72 ASP A N 1
ATOM 532 C CA . ASP A 1 72 ? -16.614 3.655 -0.510 1.00 83.56 72 ASP A CA 1
ATOM 533 C C . ASP A 1 72 ? -16.881 5.136 -0.850 1.00 83.56 72 ASP A C 1
ATOM 535 O O . ASP A 1 72 ? -18.015 5.500 -1.175 1.00 83.56 72 ASP A O 1
ATOM 539 N N . ASP A 1 73 ? -15.877 6.019 -0.749 1.00 83.06 73 ASP A N 1
ATOM 540 C CA . ASP A 1 73 ? -16.054 7.436 -1.057 1.00 83.06 73 ASP A CA 1
ATOM 541 C C . ASP A 1 73 ? -16.325 7.625 -2.563 1.00 83.06 73 ASP A C 1
ATOM 543 O O . ASP A 1 73 ? -15.446 7.369 -3.394 1.00 83.06 73 ASP A O 1
ATOM 547 N N . PRO A 1 74 ? -17.515 8.124 -2.956 1.00 77.25 74 PRO A N 1
ATOM 548 C CA . PRO A 1 74 ? -17.867 8.298 -4.364 1.00 77.25 74 PRO A CA 1
ATOM 549 C C . PRO A 1 74 ? -16.930 9.267 -5.100 1.00 77.25 74 PRO A C 1
ATOM 551 O O . PRO A 1 74 ? -16.824 9.198 -6.322 1.00 77.25 74 PRO A O 1
ATOM 554 N N . ARG A 1 75 ? -16.210 10.138 -4.380 1.00 78.75 75 ARG A N 1
ATOM 555 C CA . ARG A 1 75 ? -15.229 11.070 -4.957 1.00 78.75 75 ARG A CA 1
ATOM 556 C C . ARG A 1 75 ? -13.970 10.369 -5.467 1.00 78.75 75 ARG A C 1
ATOM 558 O O . ARG A 1 75 ? -13.258 10.951 -6.278 1.00 78.75 75 ARG A O 1
ATOM 565 N N . LEU A 1 76 ? -13.690 9.133 -5.044 1.00 74.56 76 LEU A N 1
ATOM 566 C CA . LEU A 1 76 ? -12.584 8.345 -5.603 1.00 74.56 76 LEU A CA 1
ATOM 567 C C . LEU A 1 76 ? -12.807 8.026 -7.085 1.00 74.56 76 LEU A C 1
ATOM 569 O O . LEU A 1 76 ? -11.851 7.996 -7.853 1.00 74.56 76 LEU A O 1
ATOM 573 N N . GLN A 1 77 ? -14.064 7.859 -7.511 1.00 65.25 77 GLN A N 1
ATOM 574 C CA . GLN A 1 77 ? -14.393 7.656 -8.926 1.00 65.25 77 GLN A CA 1
ATOM 575 C C . GLN A 1 77 ? -14.073 8.900 -9.766 1.00 65.25 77 GLN A C 1
ATOM 577 O O . GLN A 1 77 ? -13.612 8.763 -10.894 1.00 65.25 77 GLN A O 1
ATOM 582 N N . GLU A 1 78 ? -14.236 10.098 -9.195 1.00 65.38 78 GLU A N 1
ATOM 583 C CA . GLU A 1 78 ? -13.939 11.377 -9.859 1.00 65.38 78 GLU A CA 1
ATOM 584 C C . GLU A 1 78 ? -12.428 11.623 -10.041 1.00 65.38 78 GLU A C 1
ATOM 586 O O . GLU A 1 78 ? -12.033 12.422 -10.885 1.00 65.38 78 GLU A O 1
ATOM 591 N N . LEU A 1 79 ? -11.56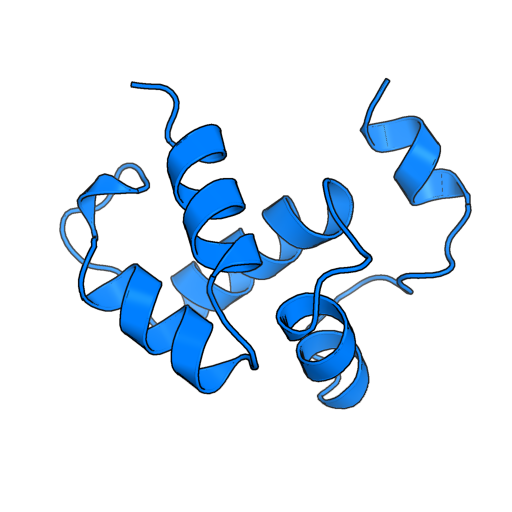4 10.947 -9.270 1.00 61.69 79 LEU A N 1
ATOM 592 C CA . LEU A 1 79 ? -10.101 11.063 -9.378 1.00 61.69 79 LEU A CA 1
ATOM 593 C C . LEU A 1 79 ? -9.502 10.213 -10.513 1.00 61.69 79 LEU A C 1
ATOM 595 O O . LEU A 1 79 ? -8.323 10.378 -10.834 1.00 61.69 79 LEU A O 1
ATOM 599 N N . ASN A 1 80 ? -10.299 9.317 -11.102 1.00 52.19 80 ASN A N 1
ATOM 600 C CA . ASN A 1 80 ? -9.876 8.371 -12.136 1.00 52.19 80 ASN A CA 1
ATOM 601 C C . ASN A 1 80 ? -10.379 8.725 -13.550 1.00 52.19 80 ASN A C 1
ATOM 603 O O . ASN A 1 80 ? -10.105 7.967 -14.485 1.00 52.19 80 ASN A O 1
ATOM 607 N N . GLU A 1 81 ? -11.093 9.848 -13.710 1.00 50.94 81 GLU A N 1
ATOM 608 C CA . GLU A 1 81 ? -11.534 10.418 -15.000 1.00 50.94 81 GLU A CA 1
ATOM 609 C C . GLU A 1 81 ? -10.517 11.417 -15.583 1.00 50.94 81 GLU A C 1
ATOM 611 O O . GLU A 1 81 ? -10.317 11.389 -16.822 1.00 50.94 81 GLU A O 1
#

pLDDT: mean 83.08, std 12.0, range [41.09, 95.12]

Organism: NCBI:txid1424659

Foldseek 3Di:
DPLLVVLLVQQQVDQELVSQLVVCQVCVVSDDDPGDDSVNSLVSLQVNCLQVVPGNHNVRCVVVVSHPDDSPPPCSVVVND

Sequence (81 aa):
MNNDAELIATLSACDDVEGWVAAVKDHPGAGSLIEYTTDDAHYFMGLTCTRDPHTPVCEDAASLGLLDFDLDDPRLQELNE

Secondary structure (DSSP, 8-state):
--HHHHHHHHHHH-SSHHHHHHHHHH-GGGSS-SS--HHHHHHHHHHHHTT-TTSHHHHHHHHTT--SS-TT-THHHHTT-